Protein AF-A0A1H9X5F7-F1 (afdb_monomer_lite)

Structure (mmCIF, N/CA/C/O backbone):
data_AF-A0A1H9X5F7-F1
#
_entry.id   AF-A0A1H9X5F7-F1
#
loop_
_atom_site.group_PDB
_atom_site.id
_atom_site.type_symbol
_atom_site.label_atom_id
_atom_site.label_alt_id
_atom_site.label_comp_id
_atom_site.label_asym_id
_atom_site.label_entity_id
_atom_site.label_seq_id
_atom_site.pdbx_PDB_ins_code
_atom_site.Cartn_x
_atom_site.Cartn_y
_atom_site.Cartn_z
_atom_site.occupancy
_atom_site.B_iso_or_equiv
_atom_site.auth_seq_id
_atom_site.auth_comp_id
_atom_site.auth_asym_id
_atom_site.auth_atom_id
_atom_site.pdbx_PDB_model_num
ATOM 1 N N . MET A 1 1 ? 8.711 17.140 71.212 1.00 39.56 1 MET A N 1
ATOM 2 C CA . MET A 1 1 ? 8.641 15.670 71.089 1.00 39.56 1 MET A CA 1
ATOM 3 C C . MET A 1 1 ? 7.430 15.373 70.212 1.00 39.56 1 MET A C 1
ATOM 5 O O . MET A 1 1 ? 6.318 15.325 70.711 1.00 39.56 1 MET A O 1
ATOM 9 N N . THR A 1 2 ? 7.630 15.342 68.894 1.00 44.47 2 THR A N 1
ATOM 10 C CA . THR A 1 2 ? 6.600 15.122 67.863 1.00 44.47 2 THR A CA 1
ATOM 11 C C . THR A 1 2 ? 7.156 14.054 66.926 1.00 44.47 2 THR A C 1
ATOM 13 O O . THR A 1 2 ? 8.231 14.231 66.355 1.00 44.47 2 THR A O 1
ATOM 16 N N . SER A 1 3 ? 6.494 12.898 66.878 1.00 41.69 3 SER A N 1
ATOM 17 C CA . SER A 1 3 ? 6.952 11.709 66.150 1.00 41.69 3 SER A CA 1
ATOM 18 C C . SER A 1 3 ? 6.936 11.925 64.627 1.00 41.69 3 SER A C 1
ATOM 20 O O . SER A 1 3 ? 5.923 12.389 64.113 1.00 41.69 3 SER A O 1
ATOM 22 N N . PRO A 1 4 ? 7.974 11.516 63.871 1.00 48.88 4 PRO A N 1
ATOM 23 C CA . PRO A 1 4 ? 8.026 11.650 62.405 1.00 48.88 4 PR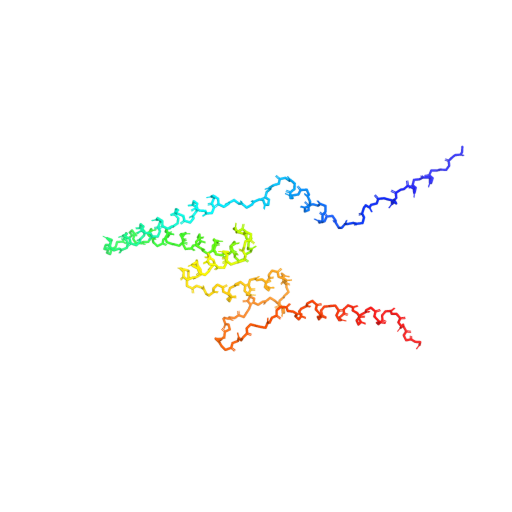O A CA 1
ATOM 24 C C . PRO A 1 4 ? 7.153 10.665 61.596 1.00 48.88 4 PRO A C 1
ATOM 26 O O . PRO A 1 4 ? 7.396 10.486 60.405 1.00 48.88 4 PRO A O 1
ATOM 29 N N . HIS A 1 5 ? 6.174 9.985 62.200 1.00 49.66 5 HIS A N 1
ATOM 30 C CA . HIS A 1 5 ? 5.434 8.896 61.537 1.00 49.66 5 HIS A CA 1
ATOM 31 C C . HIS A 1 5 ? 4.128 9.319 60.839 1.00 49.66 5 HIS A C 1
ATOM 33 O O . HIS A 1 5 ? 3.459 8.471 60.255 1.00 49.66 5 HIS A O 1
ATOM 39 N N . ASP A 1 6 ? 3.807 10.614 60.795 1.00 48.66 6 ASP A N 1
ATOM 40 C CA . ASP A 1 6 ? 2.603 11.137 60.121 1.00 48.66 6 ASP A CA 1
ATOM 41 C C . ASP A 1 6 ? 2.729 11.274 58.586 1.00 48.66 6 ASP A C 1
ATOM 43 O O . ASP A 1 6 ? 1.910 11.925 57.942 1.00 48.66 6 ASP A O 1
ATOM 47 N N . VAL A 1 7 ? 3.709 10.620 57.947 1.00 52.44 7 VAL A N 1
ATOM 48 C CA . VAL A 1 7 ? 3.841 10.572 56.470 1.00 52.44 7 VAL A CA 1
ATOM 49 C C . VAL A 1 7 ? 3.242 9.276 55.899 1.00 52.44 7 VAL A C 1
ATOM 51 O O . VAL A 1 7 ? 3.832 8.614 55.049 1.00 52.44 7 VAL A O 1
ATOM 54 N N . LEU A 1 8 ? 2.064 8.871 56.382 1.00 52.47 8 LEU A N 1
ATOM 55 C CA . LEU A 1 8 ? 1.311 7.726 55.837 1.00 52.47 8 LEU A CA 1
ATOM 56 C C . LEU A 1 8 ? -0.101 8.075 55.353 1.00 52.47 8 LEU A C 1
ATOM 58 O O . LEU A 1 8 ? -0.898 7.186 55.061 1.00 52.47 8 LEU A O 1
ATOM 62 N N . THR A 1 9 ? -0.418 9.353 55.169 1.00 51.38 9 THR A N 1
ATOM 63 C CA . THR A 1 9 ? -1.709 9.778 54.621 1.00 51.38 9 THR A CA 1
ATOM 64 C C . THR A 1 9 ? -1.520 10.477 53.282 1.00 51.38 9 THR A C 1
ATOM 66 O O . THR A 1 9 ? -1.298 11.678 53.206 1.00 51.38 9 THR A O 1
ATOM 69 N N . ASN A 1 10 ? -1.596 9.695 52.200 1.00 49.66 10 ASN A N 1
ATOM 70 C CA . ASN A 1 10 ? -2.590 9.887 51.133 1.00 49.66 10 ASN A CA 1
ATOM 71 C C . ASN A 1 10 ? -2.228 9.062 49.877 1.00 49.66 10 ASN A C 1
ATOM 73 O O . ASN A 1 10 ? -1.831 9.589 48.841 1.00 49.66 10 ASN A O 1
ATOM 77 N N . THR A 1 11 ? -2.385 7.740 49.946 1.00 50.28 11 THR A N 1
ATOM 78 C CA . THR A 1 11 ? -2.523 6.878 48.751 1.00 50.28 11 THR A CA 1
ATOM 79 C C . THR A 1 11 ? -3.989 6.699 48.342 1.00 50.28 11 THR A C 1
ATOM 81 O O . THR A 1 11 ? -4.305 5.866 47.493 1.00 50.28 11 THR A O 1
ATOM 84 N N . ALA A 1 12 ? -4.893 7.493 48.921 1.00 50.44 12 ALA A N 1
ATOM 85 C CA . ALA A 1 12 ? -6.335 7.346 48.805 1.00 50.44 12 ALA A CA 1
ATOM 86 C C . ALA A 1 12 ? -6.957 8.344 47.815 1.00 50.44 12 ALA A C 1
ATOM 88 O O . ALA A 1 12 ? -8.030 8.859 48.086 1.00 50.44 12 ALA A O 1
ATOM 89 N N . ASP A 1 13 ? -6.317 8.600 46.667 1.00 50.78 13 ASP A N 1
ATOM 90 C CA . ASP A 1 13 ? -7.017 9.161 45.498 1.00 50.78 13 ASP A CA 1
ATOM 91 C C . ASP A 1 13 ? -6.259 8.937 44.174 1.00 50.78 13 ASP A C 1
ATOM 93 O O . ASP A 1 13 ? -5.959 9.865 43.425 1.00 50.78 13 ASP A O 1
ATOM 97 N N . ARG A 1 14 ? -5.881 7.688 43.859 1.00 58.59 14 ARG A N 1
ATOM 98 C CA . ARG A 1 14 ? -5.531 7.363 42.465 1.00 58.59 14 ARG A CA 1
ATOM 99 C C . ARG A 1 14 ? -6.827 7.045 41.716 1.00 58.59 14 ARG A C 1
ATOM 101 O O . ARG A 1 14 ? -7.497 6.077 42.092 1.00 58.59 14 ARG A O 1
ATOM 108 N N . PRO A 1 15 ? -7.191 7.803 40.662 1.00 56.56 15 PRO A N 1
ATOM 109 C CA . PRO A 1 15 ? -8.374 7.510 39.868 1.00 56.56 15 PRO A CA 1
ATOM 110 C C . PRO A 1 15 ? -8.319 6.058 39.388 1.00 56.56 15 PRO A C 1
ATOM 112 O O . PRO A 1 15 ? -7.307 5.620 38.843 1.00 56.56 15 PRO A O 1
ATOM 115 N N . ARG A 1 16 ? -9.405 5.304 39.589 1.00 59.84 16 ARG A N 1
ATOM 116 C CA . ARG A 1 16 ? -9.535 3.912 39.134 1.00 59.84 16 ARG A CA 1
ATOM 117 C C . ARG A 1 16 ? -9.548 3.853 37.600 1.00 59.84 16 ARG A C 1
ATOM 119 O O . ARG A 1 16 ? -10.603 3.835 36.974 1.00 59.84 16 ARG A O 1
ATOM 126 N N . GLY A 1 17 ? -8.372 3.841 36.986 1.00 63.16 17 GLY A N 1
ATOM 127 C CA . GLY A 1 17 ? -8.168 3.642 35.556 1.00 63.16 17 GLY A CA 1
ATOM 128 C C . GLY A 1 17 ? -6.707 3.306 35.284 1.00 63.16 17 GLY A C 1
ATOM 129 O O . GLY A 1 17 ? -5.823 3.916 35.870 1.00 63.16 17 GLY A O 1
ATOM 130 N N . SER A 1 18 ? -6.446 2.327 34.412 1.00 84.94 18 SER A N 1
ATOM 131 C CA . SER A 1 18 ? -5.074 1.991 34.006 1.00 84.94 18 SER A CA 1
ATOM 132 C C . SER A 1 18 ? -4.389 3.220 33.399 1.00 84.94 18 SER A C 1
ATOM 134 O O . SER A 1 18 ? -5.033 3.918 32.609 1.00 84.94 18 SER A O 1
ATOM 136 N N . ASP A 1 19 ? -3.098 3.428 33.658 1.00 83.06 19 ASP A N 1
ATOM 137 C CA . ASP A 1 19 ? -2.306 4.519 33.062 1.00 83.06 19 ASP A CA 1
ATOM 138 C C . ASP A 1 19 ? -2.433 4.569 31.530 1.00 83.06 19 ASP A C 1
ATOM 140 O O . ASP A 1 19 ? -2.527 5.640 30.931 1.00 83.06 19 ASP A O 1
ATOM 144 N N . PHE A 1 20 ? -2.595 3.404 30.894 1.00 83.06 20 PHE A N 1
ATOM 145 C CA . PHE A 1 20 ? -2.898 3.268 29.470 1.00 83.06 20 PHE A CA 1
ATOM 146 C C . PHE A 1 20 ? -4.165 4.024 29.026 1.00 83.06 20 PHE A C 1
ATOM 148 O O . PHE A 1 20 ? -4.192 4.659 27.971 1.00 83.06 20 PHE A O 1
ATOM 155 N N . ALA A 1 21 ? -5.231 3.982 29.826 1.00 85.38 21 ALA A N 1
ATOM 156 C CA . ALA A 1 21 ? -6.494 4.650 29.523 1.00 85.38 21 ALA A CA 1
ATOM 157 C C . ALA A 1 21 ? -6.365 6.175 29.634 1.00 85.38 21 ALA A C 1
ATOM 159 O O . ALA A 1 21 ? -6.969 6.899 28.838 1.00 85.38 21 ALA A O 1
ATOM 160 N N . ARG A 1 22 ? -5.557 6.659 30.586 1.00 85.94 22 ARG A N 1
ATOM 161 C CA . ARG A 1 22 ? -5.215 8.078 30.716 1.00 85.94 22 ARG A CA 1
ATOM 162 C C . ARG A 1 22 ? -4.379 8.544 29.522 1.00 85.94 22 ARG A C 1
ATOM 164 O O . ARG A 1 22 ? -4.797 9.468 28.829 1.00 85.94 22 ARG A O 1
ATOM 171 N N . LEU A 1 23 ? -3.299 7.830 29.205 1.00 87.50 23 LEU A N 1
ATOM 172 C CA . LEU A 1 23 ? -2.440 8.109 28.052 1.00 87.50 23 LEU A CA 1
ATOM 173 C C . LEU A 1 23 ? -3.235 8.105 26.735 1.00 87.50 23 LEU A C 1
ATOM 175 O O . LEU A 1 23 ? -3.098 9.000 25.906 1.00 87.50 23 LEU A O 1
ATOM 179 N N . THR A 1 24 ? -4.148 7.147 26.562 1.00 86.38 24 THR A N 1
ATOM 180 C CA . THR A 1 24 ? -5.024 7.079 25.383 1.00 86.38 24 THR A CA 1
ATOM 181 C C . THR A 1 24 ? -5.940 8.302 25.270 1.00 86.38 24 THR A C 1
ATOM 183 O O . THR A 1 24 ? -6.211 8.758 24.158 1.00 86.38 24 THR A O 1
ATOM 186 N N . LYS A 1 25 ? -6.448 8.842 26.387 1.00 85.62 25 LYS A N 1
ATOM 187 C CA . LYS A 1 25 ? -7.259 10.073 26.377 1.00 85.62 25 LYS A CA 1
ATOM 188 C C . LYS A 1 25 ? -6.416 11.286 25.985 1.00 85.62 25 LYS A C 1
ATOM 190 O O . LYS A 1 25 ? -6.854 12.052 25.131 1.00 85.62 25 LYS A O 1
ATOM 195 N N . GLU A 1 26 ? -5.217 11.414 26.547 1.00 88.00 26 GLU A N 1
ATOM 196 C CA . GLU A 1 26 ? -4.273 12.494 26.230 1.00 88.00 26 GLU A CA 1
ATOM 197 C C . GLU A 1 26 ? -3.867 12.461 24.740 1.00 88.00 26 GLU A C 1
ATOM 199 O O . GLU A 1 26 ? -3.987 13.466 24.040 1.00 88.00 26 GLU A O 1
ATOM 204 N N . LEU A 1 27 ? -3.531 11.284 24.197 1.00 85.06 27 LEU A N 1
ATOM 205 C CA . LEU A 1 27 ? -3.236 11.082 22.768 1.00 85.06 27 LEU A CA 1
ATOM 206 C C . LEU A 1 27 ? -4.422 11.389 21.847 1.00 85.06 27 LEU A C 1
ATOM 208 O O . LEU A 1 27 ? -4.245 11.938 20.759 1.00 85.06 27 LEU A O 1
ATOM 212 N N . LYS A 1 28 ? -5.645 11.029 22.253 1.00 83.31 28 LYS A N 1
ATOM 213 C CA . LYS A 1 28 ? -6.853 11.373 21.489 1.00 83.31 28 LYS A CA 1
ATOM 214 C C . LYS A 1 28 ? -7.075 12.882 21.459 1.00 83.31 28 LYS A C 1
ATOM 216 O O . LYS A 1 28 ? -7.415 13.400 20.400 1.00 83.31 28 LYS A O 1
ATOM 221 N N . ALA A 1 29 ? -6.866 13.565 22.586 1.00 85.12 29 ALA A N 1
ATOM 222 C CA . ALA A 1 29 ? -7.015 15.013 22.692 1.00 85.12 29 ALA A CA 1
ATOM 223 C C . ALA A 1 29 ? -5.965 15.767 21.862 1.00 85.12 29 ALA A C 1
ATOM 225 O O . ALA A 1 29 ? -6.307 16.727 21.179 1.00 85.12 29 ALA A O 1
ATOM 226 N N . ALA A 1 30 ? -4.717 15.291 21.844 1.00 85.56 30 ALA A N 1
ATOM 227 C CA . ALA A 1 30 ? -3.650 15.883 21.038 1.00 85.56 30 ALA A CA 1
ATOM 228 C C . ALA A 1 30 ? -3.897 15.756 19.520 1.00 85.56 30 ALA A C 1
ATOM 230 O O . ALA A 1 30 ? -3.322 16.499 18.725 1.00 85.56 30 ALA A O 1
ATOM 231 N N . GLY A 1 31 ? -4.714 14.788 19.086 1.00 81.81 31 GLY A N 1
ATOM 232 C CA . GLY A 1 31 ? -5.056 14.595 17.678 1.00 81.81 31 GLY A CA 1
ATOM 233 C C . GLY A 1 31 ? -4.086 13.803 16.775 1.00 81.81 31 GLY A C 1
ATOM 234 O O . GLY A 1 31 ? -4.461 13.634 15.610 1.00 81.81 31 GLY A O 1
ATOM 235 N N . PRO A 1 32 ? -2.925 13.235 17.199 1.00 77.06 32 PRO A N 1
ATOM 236 C CA . PRO A 1 32 ? -2.142 12.318 16.357 1.00 77.06 32 PRO A CA 1
ATOM 237 C C . PRO A 1 32 ? -2.950 11.148 15.789 1.00 77.06 32 PRO A C 1
ATOM 239 O O . PRO A 1 32 ? -2.653 10.656 14.705 1.00 77.06 32 PRO A O 1
ATOM 242 N N . LEU A 1 33 ? -3.998 10.730 16.504 1.00 77.12 33 LEU A N 1
ATOM 243 C CA . LEU A 1 33 ? -4.882 9.627 16.123 1.00 77.12 33 LEU A CA 1
ATOM 244 C C . LEU A 1 33 ? -5.950 10.023 15.085 1.00 77.12 33 LEU A C 1
ATOM 246 O O . LEU A 1 33 ? -6.753 9.183 14.666 1.00 77.12 33 LEU A O 1
ATOM 250 N N . ASN A 1 34 ? -5.993 11.293 14.669 1.00 81.88 34 ASN A N 1
ATOM 251 C CA . ASN A 1 34 ? -6.909 11.746 13.631 1.00 81.88 34 ASN A CA 1
ATOM 252 C C . ASN A 1 34 ? -6.524 11.164 12.268 1.00 81.88 34 ASN A C 1
ATOM 254 O O . ASN A 1 34 ? -5.365 11.127 11.859 1.00 81.88 34 ASN A O 1
ATOM 258 N N . ARG A 1 35 ? -7.539 10.726 11.525 1.00 82.56 35 ARG A N 1
ATOM 259 C CA . ARG A 1 35 ? -7.359 10.054 10.234 1.00 82.56 35 ARG A CA 1
ATOM 260 C C . ARG A 1 35 ? -6.956 11.053 9.156 1.00 82.56 35 ARG A C 1
ATOM 262 O O . ARG A 1 35 ? -7.737 11.939 8.812 1.00 82.56 35 ARG A O 1
ATOM 269 N N . ARG A 1 36 ? -5.789 10.853 8.548 1.00 87.50 36 ARG A N 1
ATOM 270 C CA . ARG A 1 36 ? -5.234 11.726 7.500 1.00 87.50 36 ARG A CA 1
ATOM 271 C C . ARG A 1 36 ? -5.628 11.261 6.094 1.00 87.50 36 ARG A C 1
ATOM 273 O O . ARG A 1 36 ? -4.786 10.835 5.310 1.00 87.50 36 ARG A O 1
ATOM 280 N N . ARG A 1 37 ? -6.923 11.329 5.764 1.00 90.81 37 ARG A N 1
ATOM 281 C CA . ARG A 1 37 ? -7.459 10.813 4.482 1.00 90.81 37 ARG A CA 1
ATOM 282 C C . ARG A 1 37 ? -6.801 11.451 3.255 1.00 90.81 37 ARG A C 1
ATOM 284 O O . ARG A 1 37 ? -6.481 10.733 2.318 1.00 90.81 37 ARG A O 1
ATOM 291 N N . GLY A 1 38 ? -6.558 12.764 3.288 1.00 90.75 38 GLY A N 1
ATOM 292 C CA . GLY A 1 38 ? -5.886 13.480 2.197 1.00 90.75 38 GLY A CA 1
ATOM 293 C C . GLY A 1 38 ? -4.476 12.949 1.924 1.00 90.75 38 GLY A C 1
ATOM 294 O O . GLY A 1 38 ? -4.126 12.713 0.774 1.00 90.75 38 GLY A O 1
ATOM 295 N N . CYS A 1 39 ? -3.705 12.649 2.975 1.00 93.06 39 CYS A N 1
ATOM 296 C CA . CYS A 1 39 ? -2.382 12.042 2.829 1.00 93.06 39 CYS A CA 1
ATOM 297 C C . CYS A 1 39 ? -2.458 10.647 2.192 1.00 93.06 39 CYS A C 1
ATOM 299 O O . CYS A 1 39 ? -1.632 10.330 1.344 1.00 93.06 39 CYS A O 1
ATOM 301 N N . TYR A 1 40 ? -3.450 9.824 2.555 1.00 95.19 40 TYR A N 1
ATOM 302 C CA . TYR A 1 40 ? -3.644 8.518 1.911 1.00 95.19 40 TYR A CA 1
ATOM 303 C C . TYR A 1 40 ? -4.054 8.645 0.444 1.00 95.19 40 TYR A C 1
ATOM 305 O O . TYR A 1 40 ? -3.511 7.920 -0.380 1.00 95.19 40 TYR A O 1
ATOM 313 N N . LEU A 1 41 ? -4.954 9.574 0.103 1.00 95.44 41 LEU A N 1
ATOM 314 C CA . LEU A 1 41 ? -5.332 9.827 -1.292 1.00 95.44 41 LEU A CA 1
ATOM 315 C C . LEU A 1 41 ? -4.124 10.258 -2.128 1.00 95.44 41 LEU A C 1
ATOM 317 O O . LEU A 1 41 ? -3.913 9.718 -3.208 1.00 95.44 41 LEU A O 1
ATOM 321 N N . LEU A 1 42 ? -3.297 11.165 -1.601 1.00 96.94 42 LEU A N 1
ATOM 322 C CA . LEU A 1 42 ? -2.064 11.584 -2.263 1.00 96.94 42 LEU A CA 1
ATOM 323 C C . LEU A 1 42 ? -1.093 10.410 -2.447 1.00 96.94 42 LEU A C 1
ATOM 325 O O . LEU A 1 42 ? -0.591 10.210 -3.548 1.00 96.94 42 LEU A O 1
ATOM 329 N N . ARG A 1 43 ? -0.862 9.600 -1.403 1.00 96.38 43 ARG A N 1
ATOM 330 C CA . ARG A 1 43 ? 0.001 8.407 -1.489 1.00 96.38 43 ARG A CA 1
ATOM 331 C C . ARG A 1 43 ? -0.511 7.414 -2.533 1.00 96.38 43 ARG A C 1
ATOM 333 O O . ARG A 1 43 ? 0.283 6.926 -3.326 1.00 96.38 43 ARG A O 1
ATOM 340 N N . MET A 1 44 ? -1.817 7.148 -2.564 1.00 97.56 44 MET A N 1
ATOM 341 C CA . MET A 1 44 ? -2.438 6.275 -3.566 1.00 97.56 44 MET A CA 1
ATOM 342 C C . MET A 1 44 ? -2.279 6.837 -4.983 1.00 97.56 44 MET A C 1
ATOM 344 O O . MET A 1 44 ? -1.924 6.088 -5.885 1.00 97.56 44 MET A O 1
ATOM 348 N N . ALA A 1 45 ? -2.493 8.142 -5.176 1.00 97.88 45 ALA A N 1
ATOM 349 C CA . ALA A 1 45 ? -2.356 8.791 -6.478 1.00 97.88 45 ALA A CA 1
ATOM 350 C C . ALA A 1 45 ? -0.910 8.752 -6.990 1.00 97.88 45 ALA A C 1
ATOM 352 O O . ALA A 1 45 ? -0.670 8.327 -8.117 1.00 97.88 45 ALA A O 1
ATOM 353 N N . VAL A 1 46 ? 0.058 9.124 -6.147 1.00 98.06 46 VAL A N 1
ATOM 354 C CA . VAL A 1 46 ? 1.489 9.053 -6.481 1.00 98.06 46 VAL A CA 1
ATOM 355 C C . VAL A 1 46 ? 1.884 7.621 -6.831 1.00 98.06 46 VAL A C 1
ATOM 357 O O . VAL A 1 46 ? 2.558 7.400 -7.832 1.00 98.06 46 VAL A O 1
ATOM 360 N N . ASN A 1 47 ? 1.426 6.636 -6.055 1.00 97.75 47 ASN A N 1
ATOM 361 C CA . ASN A 1 47 ? 1.766 5.243 -6.314 1.00 97.75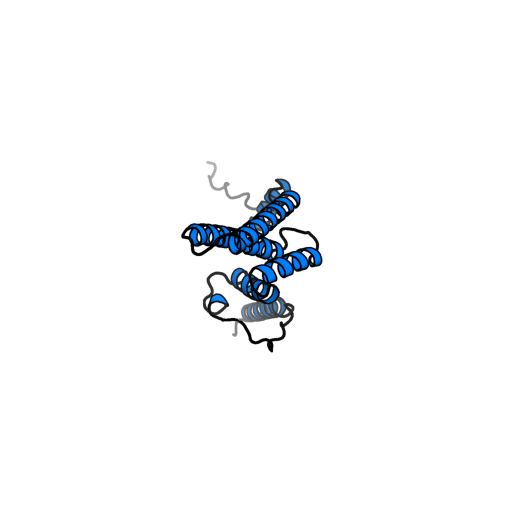 47 ASN A CA 1
ATOM 362 C C . ASN A 1 47 ? 1.110 4.708 -7.599 1.00 97.75 47 ASN A C 1
ATOM 364 O O . ASN A 1 47 ? 1.742 3.964 -8.338 1.00 97.75 47 ASN A O 1
ATOM 368 N N . ALA A 1 48 ? -0.125 5.116 -7.906 1.00 97.88 48 ALA A N 1
ATOM 369 C CA . ALA A 1 48 ? -0.791 4.766 -9.160 1.00 97.88 48 ALA A CA 1
ATOM 370 C C . ALA A 1 48 ? -0.059 5.351 -10.380 1.00 97.88 48 ALA A C 1
ATOM 372 O O . ALA A 1 48 ? 0.158 4.641 -11.360 1.00 97.88 48 ALA A O 1
ATOM 373 N N . LEU A 1 49 ? 0.375 6.614 -10.298 1.00 98.25 49 LEU A N 1
ATOM 374 C CA . LEU A 1 49 ? 1.199 7.242 -11.334 1.00 98.25 49 LEU A CA 1
ATOM 375 C C . LEU A 1 49 ? 2.535 6.513 -11.503 1.00 98.25 49 LEU A C 1
ATOM 377 O O . LEU A 1 49 ? 2.953 6.267 -12.631 1.00 98.25 49 LEU A O 1
ATOM 381 N N . LEU A 1 50 ? 3.172 6.120 -10.396 1.00 97.56 50 LEU A N 1
ATOM 382 C CA . LEU A 1 50 ? 4.432 5.383 -10.421 1.00 97.56 50 LEU A CA 1
ATOM 383 C C . LEU A 1 50 ? 4.278 4.019 -11.104 1.00 97.56 50 LEU A C 1
ATOM 385 O O . LEU A 1 50 ? 5.080 3.680 -11.966 1.00 97.56 50 LEU A O 1
ATOM 389 N N . LEU A 1 51 ? 3.223 3.267 -10.777 1.00 97.69 51 LEU A N 1
ATOM 390 C CA . LEU A 1 51 ? 2.923 1.988 -11.427 1.00 97.69 51 LEU A CA 1
ATOM 391 C C . LEU A 1 51 ? 2.641 2.160 -12.924 1.00 97.69 51 LEU A C 1
ATOM 393 O O . LEU A 1 51 ? 3.122 1.361 -13.724 1.00 97.69 51 LEU A O 1
ATOM 397 N N . GLY A 1 52 ? 1.921 3.217 -13.313 1.00 97.88 52 GLY A N 1
ATOM 398 C CA . GLY A 1 52 ? 1.708 3.558 -14.721 1.00 97.88 52 GLY A CA 1
ATOM 399 C C . GLY A 1 52 ? 3.017 3.872 -15.452 1.00 97.88 52 GLY A C 1
ATOM 400 O O . GLY A 1 52 ? 3.269 3.330 -16.525 1.00 97.88 52 GLY A O 1
ATOM 401 N N . ALA A 1 53 ? 3.885 4.685 -14.846 1.00 97.44 53 ALA A N 1
ATOM 402 C CA . ALA A 1 53 ? 5.193 5.016 -15.406 1.00 97.44 53 ALA A CA 1
ATOM 403 C C . ALA A 1 53 ? 6.099 3.779 -15.525 1.00 97.44 53 ALA A C 1
ATOM 405 O O . ALA A 1 53 ? 6.755 3.602 -16.551 1.00 97.44 53 ALA A O 1
ATOM 406 N N . ILE A 1 54 ? 6.096 2.892 -14.521 1.00 97.31 54 ILE A N 1
ATOM 407 C CA . ILE A 1 54 ? 6.815 1.611 -14.564 1.00 97.31 54 ILE A CA 1
ATOM 408 C C . ILE A 1 54 ? 6.297 0.753 -15.71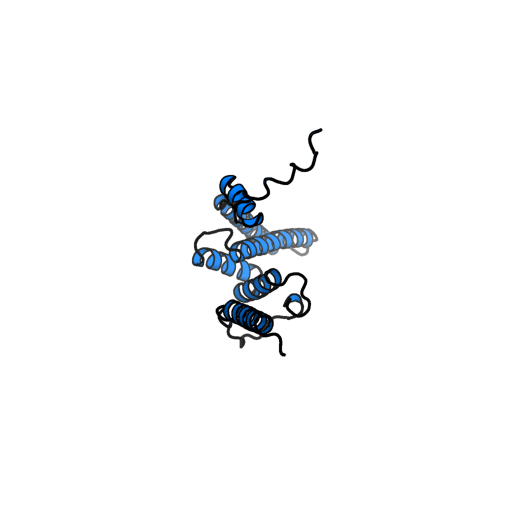9 1.00 97.31 54 ILE A C 1
ATOM 410 O O . ILE A 1 54 ? 7.104 0.256 -16.495 1.00 97.31 54 ILE A O 1
ATOM 414 N N . ALA A 1 55 ? 4.978 0.604 -15.864 1.00 96.88 55 ALA A N 1
ATOM 415 C CA . ALA A 1 55 ? 4.393 -0.199 -16.935 1.00 96.88 55 ALA A CA 1
ATOM 416 C C . ALA A 1 55 ? 4.793 0.323 -18.325 1.00 96.88 55 ALA A C 1
ATOM 418 O O . ALA A 1 55 ? 5.209 -0.462 -19.171 1.00 96.88 55 ALA A O 1
ATOM 419 N N . VAL A 1 56 ? 4.745 1.643 -18.541 1.00 97.12 56 VAL A N 1
ATOM 420 C CA . VAL A 1 56 ? 5.224 2.262 -19.789 1.00 97.12 56 VAL A CA 1
ATOM 421 C C . VAL A 1 56 ? 6.719 2.011 -19.984 1.00 97.12 56 VAL A C 1
ATOM 423 O O . VAL A 1 56 ? 7.132 1.603 -21.064 1.00 97.12 56 VAL A O 1
ATOM 426 N N . THR A 1 57 ? 7.526 2.198 -18.938 1.00 95.81 57 THR A N 1
ATOM 427 C CA . THR A 1 57 ? 8.979 1.977 -18.990 1.00 95.81 57 THR A CA 1
ATOM 428 C C . THR A 1 57 ? 9.310 0.539 -19.373 1.00 95.81 57 THR A C 1
ATOM 430 O O . THR A 1 57 ? 10.152 0.336 -20.234 1.00 95.81 57 THR A O 1
ATOM 433 N N . LEU A 1 58 ? 8.623 -0.450 -18.794 1.00 93.69 58 LEU A N 1
ATOM 434 C CA . LEU A 1 58 ? 8.838 -1.868 -19.093 1.00 93.69 58 LEU A CA 1
ATOM 435 C C . LEU A 1 58 ? 8.499 -2.240 -20.542 1.00 93.69 58 LEU A C 1
ATOM 437 O O . LEU A 1 58 ? 9.095 -3.167 -21.071 1.00 93.69 58 LEU A O 1
ATOM 441 N N . VAL A 1 59 ? 7.548 -1.545 -21.174 1.00 94.50 59 VAL A N 1
ATOM 442 C CA . VAL A 1 59 ? 7.183 -1.781 -22.584 1.00 94.50 59 VAL A CA 1
ATOM 443 C C . VAL A 1 59 ? 8.128 -1.053 -23.542 1.00 94.50 59 VAL A C 1
ATOM 445 O O . VAL A 1 59 ? 8.340 -1.513 -24.658 1.00 94.50 59 VAL A O 1
ATOM 448 N N . MET A 1 60 ? 8.662 0.099 -23.133 1.00 95.50 60 MET A N 1
ATOM 449 C CA . MET A 1 60 ? 9.525 0.940 -23.970 1.00 95.50 60 MET A CA 1
ATOM 450 C C . MET A 1 60 ? 11.013 0.583 -23.868 1.00 95.50 60 MET A C 1
ATOM 452 O O . MET A 1 60 ? 11.774 0.942 -24.762 1.00 95.50 60 MET A O 1
ATOM 456 N N . LEU A 1 61 ? 11.452 -0.055 -22.779 1.00 93.50 61 LEU A N 1
ATOM 457 C CA . LEU A 1 61 ? 12.832 -0.515 -22.626 1.00 93.50 61 LEU A CA 1
ATOM 458 C C . LEU A 1 61 ? 13.022 -1.884 -23.269 1.00 93.50 61 LEU A C 1
ATOM 460 O O . LEU A 1 61 ? 12.386 -2.857 -22.874 1.00 93.50 61 LEU A O 1
ATOM 464 N N . ASP A 1 62 ? 14.003 -1.958 -24.160 1.00 90.69 62 ASP A N 1
ATOM 465 C CA . ASP A 1 62 ? 14.592 -3.217 -24.605 1.00 90.69 62 ASP A CA 1
ATOM 466 C C . ASP A 1 62 ? 15.527 -3.805 -23.527 1.00 90.69 62 ASP A C 1
ATOM 468 O O . ASP A 1 62 ? 15.526 -3.389 -22.361 1.00 90.69 62 ASP A O 1
ATOM 472 N N . ASP A 1 63 ? 16.337 -4.791 -23.916 1.00 88.81 63 ASP A N 1
ATOM 473 C CA . ASP A 1 63 ? 17.267 -5.512 -23.048 1.00 88.81 63 ASP A CA 1
ATOM 474 C C . ASP A 1 63 ? 18.389 -4.582 -22.547 1.00 88.81 63 ASP A C 1
ATOM 476 O O . ASP A 1 63 ? 19.413 -4.351 -23.195 1.00 88.81 63 ASP A O 1
ATOM 480 N N . SER A 1 64 ? 18.143 -3.951 -21.398 1.00 93.88 64 SER A N 1
ATOM 481 C CA . SER A 1 64 ? 18.939 -2.842 -20.879 1.00 93.88 64 SER A CA 1
ATOM 482 C C . SER A 1 64 ? 19.103 -2.929 -19.368 1.00 93.88 64 SER A C 1
ATOM 484 O O . SER A 1 64 ? 18.164 -3.240 -18.639 1.00 93.88 64 SER A O 1
ATOM 486 N N . TRP A 1 65 ? 20.276 -2.528 -18.868 1.00 95.56 65 TRP A N 1
ATOM 487 C CA . TRP A 1 65 ? 20.560 -2.426 -17.431 1.00 95.56 65 TRP A CA 1
ATOM 488 C C . TRP A 1 65 ? 19.590 -1.508 -16.675 1.00 95.56 65 TRP A C 1
ATOM 490 O O . TRP A 1 65 ? 19.395 -1.678 -15.470 1.00 95.56 65 TRP A O 1
ATOM 500 N N . TRP A 1 66 ? 18.930 -0.574 -17.368 1.00 94.06 66 TRP A N 1
ATOM 501 C CA . TRP A 1 66 ? 17.892 0.269 -16.776 1.00 94.06 66 TRP A CA 1
ATOM 502 C C . TRP A 1 66 ? 16.686 -0.523 -16.257 1.00 94.06 66 TRP A C 1
ATOM 504 O O . TRP A 1 66 ? 16.031 -0.059 -15.325 1.00 94.06 66 TRP A O 1
ATOM 514 N N . GLN A 1 67 ? 16.453 -1.746 -16.749 1.00 95.19 67 GLN A N 1
ATOM 515 C CA . GLN A 1 67 ? 15.437 -2.642 -16.197 1.00 95.19 67 GLN A CA 1
ATOM 516 C C . GLN A 1 67 ? 15.666 -2.929 -14.703 1.00 95.19 67 GLN A C 1
ATOM 518 O O . GLN A 1 67 ? 14.697 -3.050 -13.954 1.00 95.19 67 GLN A O 1
ATOM 523 N N . LEU A 1 68 ? 16.921 -2.962 -14.226 1.00 96.25 68 LEU A N 1
ATOM 524 C CA . LEU A 1 68 ? 17.213 -3.135 -12.796 1.00 96.25 68 LEU A CA 1
ATOM 525 C C . LEU A 1 68 ? 16.757 -1.935 -11.966 1.00 96.25 68 LEU A C 1
ATOM 527 O O . LEU A 1 68 ? 16.211 -2.102 -10.874 1.00 96.25 68 LEU A O 1
ATOM 531 N N . VAL A 1 69 ? 16.945 -0.721 -12.488 1.00 96.19 69 VAL A N 1
ATOM 532 C CA . VAL A 1 69 ? 16.455 0.499 -11.837 1.00 96.19 69 VAL A CA 1
ATOM 533 C C . VAL A 1 69 ? 14.929 0.482 -11.809 1.00 96.19 69 VAL A C 1
ATOM 535 O O . VAL A 1 69 ? 14.333 0.718 -10.760 1.00 96.19 69 VAL A O 1
ATOM 538 N N . THR A 1 70 ? 14.285 0.118 -12.920 1.00 96.44 70 THR A N 1
ATOM 539 C CA . THR A 1 70 ? 12.828 -0.042 -12.988 1.00 96.44 70 THR A CA 1
ATOM 540 C C . THR A 1 70 ? 12.322 -1.079 -11.981 1.00 96.44 70 THR A C 1
ATOM 542 O O . THR A 1 70 ? 11.337 -0.819 -11.289 1.00 96.44 70 THR A O 1
ATOM 545 N N . ALA A 1 71 ? 13.015 -2.210 -11.825 1.00 96.31 71 ALA A N 1
ATOM 546 C CA . ALA A 1 71 ? 12.682 -3.237 -10.840 1.00 96.31 71 ALA A CA 1
ATOM 547 C C . ALA A 1 71 ? 12.817 -2.727 -9.395 1.00 96.31 71 ALA A C 1
ATOM 549 O O . ALA A 1 71 ? 11.937 -2.979 -8.570 1.00 96.31 71 ALA A O 1
ATOM 550 N N . ALA A 1 72 ? 13.866 -1.960 -9.085 1.00 97.88 72 ALA A N 1
ATOM 551 C CA . ALA A 1 72 ? 14.031 -1.344 -7.768 1.00 97.88 72 ALA A CA 1
ATOM 552 C C . ALA A 1 72 ? 12.893 -0.356 -7.457 1.00 97.88 72 ALA A C 1
ATOM 554 O O . ALA A 1 72 ? 12.317 -0.379 -6.367 1.00 97.88 72 ALA A O 1
ATOM 555 N N . VAL A 1 73 ? 12.510 0.472 -8.432 1.00 97.38 73 VAL A N 1
ATOM 556 C CA . VAL A 1 73 ? 11.385 1.408 -8.290 1.00 97.38 73 VAL A CA 1
ATOM 557 C C . VAL A 1 73 ? 10.061 0.653 -8.122 1.00 97.38 73 VAL A C 1
ATOM 559 O O . VAL A 1 73 ? 9.257 1.010 -7.257 1.00 97.38 73 VAL A O 1
ATOM 562 N N . LEU A 1 74 ? 9.852 -0.436 -8.868 1.00 97.50 74 LEU A N 1
ATOM 563 C CA . LEU A 1 74 ? 8.696 -1.318 -8.706 1.00 97.50 74 LEU A CA 1
ATOM 564 C C . LEU A 1 74 ? 8.644 -1.959 -7.315 1.00 97.50 74 LEU A C 1
ATOM 566 O O . LEU A 1 74 ? 7.563 -2.037 -6.729 1.00 97.50 74 LEU A O 1
ATOM 570 N N . ALA A 1 75 ? 9.781 -2.374 -6.753 1.00 97.69 75 ALA A N 1
ATOM 571 C CA . ALA A 1 75 ? 9.842 -2.926 -5.400 1.00 97.69 75 ALA A CA 1
ATOM 572 C C . ALA A 1 75 ? 9.392 -1.896 -4.351 1.00 97.69 75 ALA A C 1
ATOM 574 O O . ALA A 1 75 ? 8.591 -2.211 -3.463 1.00 97.69 75 ALA A O 1
ATOM 575 N N . VAL A 1 76 ? 9.829 -0.640 -4.486 1.00 97.94 76 VAL A N 1
ATOM 576 C CA . VAL A 1 76 ? 9.384 0.458 -3.614 1.00 97.94 76 VAL A CA 1
ATOM 577 C C . VAL A 1 76 ? 7.883 0.715 -3.781 1.00 97.94 76 VAL A C 1
ATOM 579 O O . VAL A 1 76 ? 7.163 0.769 -2.782 1.00 97.94 76 VAL A O 1
ATOM 582 N N . ALA A 1 77 ? 7.387 0.811 -5.018 1.00 97.94 77 ALA A N 1
ATOM 583 C CA . ALA A 1 77 ? 5.964 1.024 -5.305 1.00 97.94 77 ALA A CA 1
ATOM 584 C C . ALA A 1 77 ? 5.078 -0.101 -4.737 1.00 97.94 77 ALA A C 1
ATOM 586 O O . ALA A 1 77 ? 4.035 0.147 -4.123 1.00 97.94 77 ALA A O 1
ATOM 587 N N . SER A 1 78 ? 5.528 -1.348 -4.883 1.00 97.38 78 SER A N 1
ATOM 588 C CA . SER A 1 78 ? 4.857 -2.544 -4.360 1.00 97.38 78 SER A CA 1
ATOM 589 C C . SER A 1 78 ? 4.841 -2.557 -2.833 1.00 97.38 78 SER A C 1
ATOM 591 O O . SER A 1 78 ? 3.820 -2.861 -2.216 1.00 97.38 78 SER A O 1
ATOM 593 N N . THR A 1 79 ? 5.939 -2.137 -2.204 1.00 97.62 79 THR A N 1
ATOM 594 C CA . THR A 1 79 ? 6.017 -1.979 -0.747 1.00 97.62 79 THR A CA 1
ATOM 595 C C . THR A 1 79 ? 5.025 -0.923 -0.252 1.00 97.62 79 THR A C 1
ATOM 597 O O . THR A 1 79 ? 4.332 -1.135 0.744 1.00 97.62 79 THR A O 1
ATOM 600 N N . GLN A 1 80 ? 4.880 0.197 -0.969 1.00 98.00 80 GLN A N 1
ATOM 601 C CA . GLN A 1 80 ? 3.867 1.201 -0.637 1.00 98.00 80 GLN A CA 1
ATOM 602 C C . GLN A 1 80 ? 2.441 0.662 -0.795 1.00 98.00 80 GLN A C 1
ATOM 604 O O . GLN A 1 80 ? 1.599 0.952 0.058 1.00 98.00 80 GLN A O 1
ATOM 609 N N . LEU A 1 81 ? 2.165 -0.157 -1.820 1.00 97.75 81 LEU A N 1
ATOM 610 C CA . LEU A 1 81 ? 0.867 -0.827 -1.941 1.00 97.75 81 LEU A CA 1
ATOM 611 C C . LEU A 1 81 ? 0.575 -1.694 -0.711 1.00 97.75 81 LEU A C 1
ATOM 613 O O . LEU A 1 81 ? -0.513 -1.599 -0.137 1.00 97.75 81 LEU A O 1
ATOM 617 N N . ALA A 1 82 ? 1.554 -2.500 -0.291 1.00 96.81 82 ALA A N 1
ATOM 618 C CA . ALA A 1 82 ? 1.427 -3.384 0.861 1.00 96.81 82 ALA A CA 1
ATOM 619 C C . ALA A 1 82 ? 1.158 -2.598 2.154 1.00 96.81 82 ALA A C 1
ATOM 621 O O . ALA A 1 82 ? 0.230 -2.939 2.886 1.00 96.81 82 ALA A O 1
ATOM 622 N N . PHE A 1 83 ? 1.888 -1.504 2.403 1.00 97.19 83 PHE A N 1
ATOM 623 C CA . PHE A 1 83 ? 1.660 -0.659 3.581 1.00 97.19 83 PHE A CA 1
ATOM 624 C C . PHE A 1 83 ? 0.276 -0.000 3.585 1.00 97.19 83 PHE A C 1
ATOM 626 O O . PHE A 1 83 ? -0.389 0.032 4.618 1.00 97.19 83 PHE A O 1
ATOM 633 N N . ILE A 1 84 ? -0.210 0.482 2.438 1.00 97.69 84 ILE A N 1
ATOM 634 C CA . ILE A 1 84 ? -1.563 1.051 2.357 1.00 97.69 84 ILE A CA 1
ATOM 635 C C . ILE A 1 84 ? -2.624 -0.029 2.633 1.00 97.69 84 ILE A C 1
ATOM 637 O O . ILE A 1 84 ? -3.582 0.219 3.370 1.00 97.69 84 ILE A O 1
ATOM 641 N N . GLY A 1 85 ? -2.453 -1.236 2.084 1.00 97.19 85 GLY A N 1
ATOM 642 C CA . GLY A 1 85 ? -3.323 -2.380 2.374 1.00 97.19 85 GLY A CA 1
ATOM 643 C C . GLY A 1 85 ? -3.301 -2.785 3.854 1.00 97.19 85 GLY A C 1
ATOM 644 O O . GLY A 1 85 ? -4.357 -3.038 4.442 1.00 97.19 85 GLY A O 1
ATOM 645 N N . HIS A 1 86 ? -2.121 -2.771 4.474 1.00 96.44 86 HIS A N 1
ATOM 646 C CA . HIS A 1 86 ? -1.919 -3.025 5.901 1.00 96.44 86 HIS A CA 1
ATOM 647 C C . HIS A 1 86 ? -2.684 -2.025 6.773 1.00 96.44 86 HIS A C 1
ATOM 649 O O . HIS A 1 86 ? -3.507 -2.417 7.605 1.00 96.44 86 HIS A O 1
ATOM 655 N N . ASP A 1 87 ? -2.512 -0.730 6.517 1.00 96.38 87 ASP A N 1
ATOM 656 C CA . ASP A 1 87 ? -3.175 0.334 7.275 1.00 96.38 87 ASP A CA 1
ATOM 657 C C . ASP A 1 87 ? -4.704 0.274 7.114 1.00 96.38 87 ASP A C 1
ATOM 659 O O . ASP A 1 87 ? -5.467 0.567 8.044 1.00 96.38 87 ASP A O 1
ATOM 663 N N . ALA A 1 88 ? -5.184 -0.157 5.942 1.00 96.69 88 ALA A N 1
ATOM 664 C CA . ALA A 1 88 ? -6.593 -0.460 5.731 1.00 96.69 88 ALA A CA 1
ATOM 665 C C . ALA A 1 88 ? -7.052 -1.643 6.609 1.00 96.69 88 ALA A C 1
ATOM 667 O O . ALA A 1 88 ? -8.106 -1.559 7.242 1.00 96.69 88 ALA A O 1
ATOM 668 N N . GLY A 1 89 ? -6.250 -2.709 6.720 1.00 94.44 89 GLY A N 1
ATOM 669 C CA . GLY A 1 89 ? -6.448 -3.832 7.653 1.00 94.44 89 GLY A CA 1
ATOM 670 C C . GLY A 1 89 ? -6.588 -3.402 9.115 1.00 94.44 89 GLY A C 1
ATOM 671 O O . GLY A 1 89 ? -7.509 -3.847 9.804 1.00 94.44 89 GLY A O 1
ATOM 672 N N . HIS A 1 90 ? -5.775 -2.441 9.556 1.00 94.06 90 HIS A N 1
ATOM 673 C CA . HIS A 1 90 ? -5.884 -1.827 10.888 1.00 94.06 90 HIS A CA 1
ATOM 674 C C . HIS A 1 90 ? -6.991 -0.788 11.013 1.00 94.06 90 HIS A C 1
ATOM 676 O O . HIS A 1 90 ? -7.176 -0.184 12.073 1.00 94.06 90 HIS A O 1
ATOM 682 N N . ARG A 1 91 ? -7.756 -0.567 9.941 1.00 93.06 91 ARG A N 1
ATOM 683 C CA . ARG A 1 91 ? -8.817 0.434 9.882 1.00 93.06 91 ARG A CA 1
ATOM 684 C C . ARG A 1 91 ? -8.275 1.816 10.221 1.00 93.06 91 ARG A C 1
ATOM 686 O O . ARG A 1 91 ? -8.954 2.556 10.928 1.00 93.06 91 ARG A O 1
ATOM 693 N N . GLN A 1 92 ? -7.090 2.194 9.744 1.00 93.12 92 GLN A N 1
ATOM 694 C CA . GLN A 1 92 ? -6.482 3.513 9.978 1.00 93.12 92 GLN A CA 1
ATOM 695 C C . GLN A 1 92 ? -6.916 4.556 8.937 1.00 93.12 92 GLN A C 1
ATOM 697 O O . GLN A 1 92 ? -7.017 5.744 9.252 1.00 93.12 92 GLN A O 1
ATOM 702 N N . ILE A 1 93 ? -7.353 4.122 7.753 1.00 94.12 93 ILE A N 1
ATOM 703 C CA . ILE A 1 93 ? -7.731 5.025 6.657 1.00 94.12 93 ILE A CA 1
ATOM 704 C C . ILE A 1 93 ? -9.149 5.590 6.852 1.00 94.12 93 ILE A C 1
ATOM 706 O O . ILE A 1 93 ? -9.337 6.802 7.006 1.00 94.12 93 ILE A O 1
ATOM 710 N N . PHE A 1 94 ? -10.166 4.725 6.932 1.00 94.56 94 PHE A N 1
ATOM 711 C CA . PHE A 1 94 ? -11.573 5.142 7.053 1.00 94.56 94 PHE A CA 1
ATOM 712 C C . PHE A 1 94 ? -12.221 4.731 8.374 1.00 94.56 94 PHE A C 1
ATOM 714 O O . PHE A 1 94 ? -11.836 3.753 9.007 1.00 94.56 94 PHE A O 1
ATOM 721 N N . ARG A 1 95 ? -13.291 5.438 8.765 1.00 92.19 95 ARG A N 1
ATOM 722 C CA . ARG A 1 95 ? -14.162 4.994 9.872 1.00 92.19 95 ARG A CA 1
ATOM 723 C C . ARG A 1 95 ? -14.991 3.762 9.490 1.00 92.19 95 ARG A C 1
ATOM 725 O O . ARG A 1 95 ? -15.267 2.927 10.339 1.00 92.19 95 ARG A O 1
ATOM 732 N N . SER A 1 96 ? -15.388 3.660 8.220 1.00 94.88 96 SER A N 1
ATOM 733 C CA . SER A 1 96 ? -16.212 2.563 7.704 1.00 94.88 96 SER A CA 1
ATOM 734 C C . SER A 1 96 ? -15.380 1.307 7.468 1.00 94.88 96 SER A C 1
ATOM 736 O O . SER A 1 96 ? -14.372 1.348 6.762 1.00 94.88 96 SER A O 1
ATOM 738 N N . HIS A 1 97 ? -15.843 0.174 7.996 1.00 93.56 97 HIS A N 1
ATOM 739 C CA . HIS A 1 97 ? -15.229 -1.128 7.739 1.00 93.56 97 HIS A CA 1
ATOM 740 C C . HIS A 1 97 ? -15.242 -1.477 6.247 1.00 93.56 97 HIS A C 1
ATOM 742 O O . HIS A 1 97 ? -14.236 -1.911 5.698 1.00 93.56 97 HIS A O 1
ATOM 748 N N . ARG A 1 98 ? -16.366 -1.206 5.570 1.00 96.88 98 ARG A N 1
ATOM 749 C CA . ARG A 1 98 ? -16.546 -1.509 4.147 1.00 96.88 98 ARG A CA 1
ATOM 750 C C . ARG A 1 98 ? -15.534 -0.770 3.273 1.00 96.88 98 ARG A C 1
ATOM 752 O O . ARG A 1 98 ? -14.946 -1.386 2.395 1.00 96.88 98 ARG A O 1
ATOM 759 N N . HIS A 1 99 ? -15.299 0.519 3.528 1.00 96.88 99 HIS A N 1
ATOM 760 C CA . HIS A 1 99 ? -14.352 1.307 2.728 1.00 96.88 99 HIS A CA 1
ATOM 761 C C . HIS A 1 99 ? -12.900 0.869 2.935 1.00 96.88 99 HIS A C 1
ATOM 763 O O . HIS A 1 99 ? -12.154 0.787 1.965 1.00 96.88 99 HIS A O 1
ATOM 769 N N . ASN A 1 100 ? -12.508 0.532 4.170 1.00 97.31 100 ASN A N 1
ATOM 770 C CA . ASN A 1 100 ? -11.182 -0.043 4.400 1.00 97.31 100 ASN A CA 1
ATOM 771 C C . ASN A 1 100 ? -11.035 -1.394 3.694 1.00 97.31 100 ASN A C 1
ATOM 773 O O . ASN A 1 100 ? -10.021 -1.619 3.050 1.00 97.31 100 ASN A O 1
ATOM 777 N N . ASN A 1 101 ? -12.058 -2.252 3.738 1.00 97.44 101 ASN A N 1
ATOM 778 C CA . ASN A 1 101 ? -12.007 -3.536 3.044 1.00 97.44 101 ASN A CA 1
ATOM 779 C C . ASN A 1 101 ? -11.859 -3.366 1.531 1.00 97.44 101 ASN A C 1
ATOM 781 O O . ASN A 1 101 ? -11.058 -4.072 0.939 1.00 97.44 101 ASN A O 1
ATOM 785 N N . ILE A 1 102 ? -12.584 -2.432 0.905 1.00 98.12 102 ILE A N 1
ATOM 786 C CA . ILE A 1 102 ? -12.448 -2.161 -0.537 1.00 98.12 102 ILE A CA 1
ATOM 787 C C . ILE A 1 102 ? -11.005 -1.775 -0.878 1.00 98.12 102 ILE A C 1
ATOM 789 O O . ILE A 1 102 ? -10.414 -2.358 -1.784 1.00 98.12 102 ILE A O 1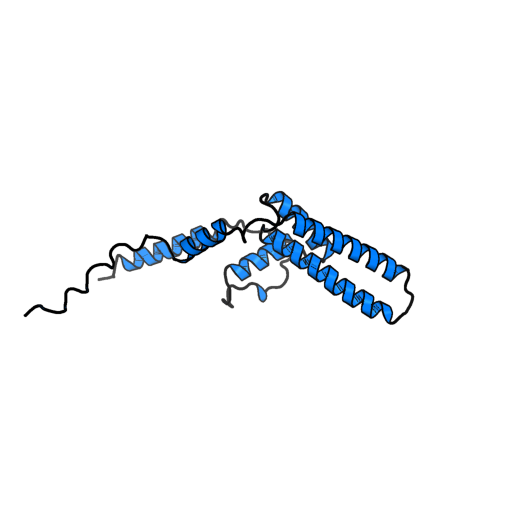
ATOM 793 N N . VAL A 1 103 ? -10.418 -0.841 -0.123 1.00 97.81 103 VAL A N 1
ATOM 794 C CA . VAL A 1 103 ? -9.016 -0.444 -0.321 1.00 97.81 103 VAL A CA 1
ATOM 795 C C . VAL A 1 103 ? -8.068 -1.616 -0.086 1.00 97.81 103 VAL A C 1
ATOM 797 O O . VAL A 1 103 ? -7.180 -1.843 -0.902 1.00 97.81 103 VAL A O 1
ATOM 800 N N . GLY A 1 104 ? -8.278 -2.384 0.981 1.00 97.56 104 GLY A N 1
ATOM 801 C CA . GLY A 1 104 ? -7.471 -3.552 1.311 1.00 97.56 104 GLY A CA 1
ATOM 802 C C . GLY A 1 104 ? -7.520 -4.638 0.239 1.00 97.56 104 GLY A C 1
ATOM 803 O O . GLY A 1 104 ? -6.477 -5.167 -0.128 1.00 97.56 104 GLY A O 1
ATOM 804 N N . TYR A 1 105 ? -8.697 -4.927 -0.322 1.00 98.12 105 TYR A N 1
ATOM 805 C CA . TYR A 1 105 ? -8.840 -5.872 -1.429 1.00 98.12 105 TYR A CA 1
ATOM 806 C C . TYR A 1 105 ? -8.120 -5.393 -2.682 1.00 98.12 105 TYR A C 1
ATOM 808 O O . TYR A 1 105 ? -7.348 -6.158 -3.246 1.00 98.12 105 TYR A O 1
ATOM 816 N N . LEU A 1 106 ? -8.309 -4.130 -3.077 1.00 98.06 106 LEU A N 1
ATOM 817 C CA . LEU A 1 106 ? -7.620 -3.558 -4.234 1.00 98.06 106 LEU A CA 1
ATOM 818 C C . LEU A 1 106 ? -6.093 -3.679 -4.095 1.00 98.06 106 LEU A C 1
ATOM 820 O O . LEU A 1 106 ? -5.421 -4.152 -5.006 1.00 98.06 106 LEU A O 1
ATOM 824 N N . HIS A 1 107 ? -5.547 -3.298 -2.940 1.00 97.88 107 HIS A N 1
ATOM 825 C CA . HIS A 1 107 ? -4.102 -3.332 -2.700 1.00 97.88 107 HIS A CA 1
ATOM 826 C C . HIS A 1 107 ? -3.571 -4.763 -2.517 1.00 97.88 107 HIS A C 1
ATOM 828 O O . HIS A 1 107 ? -2.470 -5.072 -2.970 1.00 97.88 107 HIS A O 1
ATOM 834 N N . GLY A 1 108 ? -4.358 -5.662 -1.919 1.00 95.62 108 GLY A N 1
ATOM 835 C CA . GLY A 1 108 ? -4.035 -7.088 -1.839 1.00 95.62 108 GLY A CA 1
ATOM 836 C C . GLY A 1 108 ? -3.955 -7.729 -3.225 1.00 95.62 108 GLY A C 1
ATOM 837 O O . GLY A 1 108 ? -2.979 -8.403 -3.535 1.00 95.62 108 GLY A O 1
ATOM 838 N N . SER A 1 109 ? -4.914 -7.434 -4.106 1.00 96.44 109 SER A N 1
ATOM 839 C CA . SER A 1 109 ? -4.893 -7.906 -5.494 1.00 96.44 109 SER A CA 1
ATOM 840 C C . SER A 1 109 ? -3.668 -7.406 -6.262 1.00 96.44 109 SER A C 1
ATOM 842 O O . SER A 1 109 ? -3.023 -8.200 -6.936 1.00 96.44 109 SER A O 1
ATOM 844 N N . LEU A 1 110 ? -3.303 -6.126 -6.120 1.00 95.75 110 LEU A N 1
ATOM 845 C CA . LEU A 1 110 ? -2.129 -5.556 -6.796 1.00 95.75 110 LEU A CA 1
ATOM 846 C C . LEU A 1 110 ? -0.791 -6.109 -6.278 1.00 95.75 110 LEU A C 1
ATOM 848 O O . LEU A 1 110 ? 0.190 -6.112 -7.010 1.00 95.75 110 LEU A O 1
ATOM 852 N N . THR A 1 111 ? -0.744 -6.576 -5.029 1.00 95.00 111 THR A N 1
ATOM 853 C CA . THR A 1 111 ? 0.451 -7.198 -4.426 1.00 95.00 111 THR A CA 1
ATOM 854 C C . THR A 1 111 ? 0.468 -8.724 -4.550 1.00 95.00 111 THR A C 1
ATOM 856 O O . THR A 1 111 ? 1.434 -9.358 -4.136 1.00 95.00 111 THR A O 1
ATOM 859 N N . GLY A 1 112 ? -0.591 -9.331 -5.097 1.00 93.81 112 GLY A N 1
ATOM 860 C CA . GLY A 1 112 ? -0.728 -10.785 -5.210 1.00 93.81 112 GLY A CA 1
ATOM 861 C C . GLY A 1 112 ? -1.023 -11.502 -3.885 1.00 93.81 112 GLY A C 1
ATOM 862 O O . GLY A 1 112 ? -0.876 -12.719 -3.800 1.00 93.81 112 GLY A O 1
ATOM 863 N N . ILE A 1 113 ? -1.449 -10.779 -2.843 1.00 90.69 113 ILE A N 1
ATOM 864 C CA . ILE A 1 113 ? -1.723 -11.332 -1.511 1.00 90.69 113 ILE A CA 1
ATOM 865 C C . ILE A 1 113 ? -3.229 -11.310 -1.227 1.00 90.69 113 ILE A C 1
ATOM 867 O O . ILE A 1 113 ? -3.900 -10.283 -1.336 1.00 90.69 113 ILE A O 1
ATOM 871 N N . SER A 1 114 ? -3.779 -12.440 -0.769 1.00 95.19 114 SER A N 1
ATOM 872 C CA . SER A 1 114 ? -5.162 -12.489 -0.280 1.00 95.19 114 SER A CA 1
ATOM 873 C C . SER A 1 114 ? -5.331 -11.620 0.970 1.00 95.19 114 SER A C 1
ATOM 875 O O . SER A 1 114 ? -4.846 -11.956 2.054 1.00 95.19 114 SER A O 1
ATOM 877 N N . TYR A 1 115 ? -6.065 -10.513 0.828 1.00 94.25 115 TYR A N 1
ATOM 878 C CA . TYR A 1 115 ? -6.270 -9.534 1.898 1.00 94.25 115 TYR A CA 1
ATOM 879 C C . TYR A 1 115 ? -6.884 -10.148 3.166 1.00 94.25 115 TYR A C 1
ATOM 881 O O . TYR A 1 115 ? -6.391 -9.911 4.265 1.00 94.25 115 TYR A O 1
ATOM 889 N N . GLN A 1 116 ? -7.928 -10.976 3.040 1.00 93.69 116 GLN A N 1
ATOM 890 C CA . GLN A 1 116 ? -8.580 -11.583 4.211 1.00 93.69 116 GLN A CA 1
ATOM 891 C C . GLN A 1 116 ? -7.677 -12.582 4.926 1.00 93.69 116 GLN A C 1
ATOM 893 O O . GLN A 1 116 ? -7.648 -12.608 6.157 1.00 93.69 116 GLN A O 1
ATOM 898 N N . TRP A 1 117 ? -6.926 -13.383 4.167 1.00 92.81 117 TRP A N 1
ATOM 899 C CA . TRP A 1 117 ? -5.952 -14.296 4.752 1.00 92.81 117 TRP A CA 1
ATOM 900 C C . TRP A 1 117 ? -4.882 -13.526 5.528 1.00 92.81 117 TRP A C 1
ATOM 902 O O . TRP A 1 117 ? -4.611 -13.843 6.689 1.00 92.81 117 TRP A O 1
ATOM 912 N N . TRP A 1 118 ? -4.330 -12.485 4.903 1.00 94.06 118 TRP A N 1
ATOM 913 C CA . TRP A 1 118 ? -3.297 -11.653 5.499 1.00 94.06 118 TRP A CA 1
ATOM 914 C C . TRP A 1 118 ? -3.797 -10.970 6.777 1.00 94.06 118 TRP A C 1
ATOM 916 O O . TRP A 1 118 ? -3.183 -11.151 7.823 1.00 94.06 118 TRP A O 1
ATOM 926 N N . VAL A 1 119 ? -4.960 -10.301 6.750 1.00 93.06 119 VAL A N 1
ATOM 927 C CA . VAL A 1 119 ? -5.550 -9.656 7.942 1.00 93.06 119 VAL A CA 1
ATOM 928 C C . VAL A 1 119 ? -5.801 -10.674 9.057 1.00 93.06 119 VAL A C 1
ATOM 930 O O . VAL A 1 119 ? -5.524 -10.397 10.224 1.00 93.06 119 VAL A O 1
ATOM 933 N N . ALA A 1 120 ? -6.313 -11.864 8.728 1.00 89.25 120 ALA A N 1
ATOM 934 C CA . ALA A 1 120 ? -6.572 -12.903 9.721 1.00 89.25 120 ALA A CA 1
ATOM 935 C C . ALA A 1 120 ? -5.281 -13.419 10.378 1.00 89.25 120 ALA A C 1
ATOM 937 O O . ALA A 1 120 ? -5.259 -13.600 11.597 1.00 89.25 120 ALA A O 1
ATOM 938 N N . LYS A 1 121 ? -4.215 -13.650 9.599 1.00 84.81 121 LYS A N 1
ATOM 939 C CA . LYS A 1 121 ? -2.901 -14.059 10.122 1.00 84.81 121 LYS A CA 1
ATOM 940 C C . LYS A 1 121 ? -2.266 -12.936 10.947 1.00 84.81 121 LYS A C 1
ATOM 942 O O . LYS A 1 121 ? -1.850 -13.168 12.077 1.00 84.81 121 LYS A O 1
ATOM 947 N N . HIS A 1 122 ? -2.264 -11.724 10.413 1.00 89.88 122 HIS A N 1
ATOM 948 C CA . HIS A 1 122 ? -1.637 -10.553 11.011 1.00 89.88 122 HIS A CA 1
ATOM 949 C C . HIS A 1 122 ? -2.280 -10.148 12.348 1.00 89.88 122 HIS A C 1
ATOM 951 O O . HIS A 1 122 ? -1.582 -9.926 13.333 1.00 89.88 122 HIS A O 1
ATOM 957 N N . ASN A 1 123 ? -3.614 -10.163 12.438 1.00 87.75 123 ASN A N 1
ATOM 958 C CA . ASN A 1 123 ? -4.312 -9.884 13.697 1.00 87.75 123 ASN A CA 1
ATOM 959 C C . ASN A 1 123 ? -4.022 -10.928 14.786 1.00 87.75 123 ASN A C 1
ATOM 961 O O . ASN A 1 123 ? -4.027 -10.586 15.964 1.00 87.75 123 ASN A O 1
ATOM 965 N N . ARG A 1 124 ? -3.795 -12.196 14.417 1.00 81.94 124 ARG A N 1
ATOM 966 C CA . ARG A 1 124 ? -3.426 -13.253 15.375 1.00 81.94 124 ARG A CA 1
ATOM 967 C C . ARG A 1 124 ? -2.004 -13.069 15.896 1.00 81.94 124 ARG A C 1
ATOM 969 O O . ARG A 1 124 ? -1.808 -13.200 17.095 1.00 81.94 124 ARG A O 1
ATOM 976 N N . HIS A 1 125 ? -1.065 -12.714 15.019 1.00 82.50 125 HIS A N 1
ATOM 977 C CA . HIS A 1 125 ? 0.300 -12.361 15.413 1.00 82.50 125 HIS A CA 1
ATOM 978 C C . HIS A 1 125 ? 0.300 -11.190 16.412 1.00 82.50 125 HIS A C 1
ATOM 980 O O . HIS A 1 125 ? 0.841 -11.306 17.502 1.00 82.50 125 HIS A O 1
ATOM 986 N N . HIS A 1 126 ? -0.429 -10.105 16.125 1.00 84.06 126 HIS A N 1
ATOM 987 C CA . HIS A 1 126 ? -0.537 -8.975 17.059 1.00 84.06 126 HIS A CA 1
ATOM 988 C C . HIS A 1 126 ? -1.303 -9.273 18.355 1.00 84.06 126 HIS A C 1
ATOM 990 O O . HIS A 1 126 ? -1.117 -8.563 19.339 1.00 84.06 126 HIS A O 1
ATOM 996 N N . ALA A 1 127 ? -2.182 -10.278 18.366 1.00 82.44 127 ALA A N 1
ATOM 997 C CA . ALA A 1 127 ? -2.855 -10.714 19.587 1.00 82.44 127 ALA A CA 1
ATOM 998 C C . ALA A 1 127 ? -1.938 -11.552 20.492 1.00 82.44 127 ALA A C 1
ATOM 1000 O O . ALA A 1 127 ? -2.139 -11.542 21.703 1.00 82.44 127 ALA A O 1
ATOM 1001 N N . ASN A 1 128 ? -0.937 -12.226 19.911 1.00 75.44 128 ASN A N 1
ATOM 1002 C CA . ASN A 1 128 ? 0.004 -13.101 20.608 1.00 75.44 128 ASN A CA 1
ATOM 1003 C C . ASN A 1 128 ? 1.473 -12.778 20.240 1.00 75.44 128 ASN A C 1
ATOM 1005 O O . ASN A 1 128 ? 2.153 -13.655 19.701 1.00 75.44 128 ASN A O 1
ATOM 1009 N N . PRO A 1 129 ? 1.982 -11.553 20.494 1.00 67.75 129 PRO A N 1
ATOM 1010 C CA . PRO A 1 129 ? 3.396 -11.256 20.266 1.00 67.75 129 PRO A CA 1
ATOM 1011 C C . PRO A 1 129 ? 4.262 -12.195 21.120 1.00 67.75 129 PRO A C 1
ATOM 1013 O O . PRO A 1 129 ? 3.931 -12.433 22.283 1.00 67.75 129 PRO A O 1
ATOM 1016 N N . ASP A 1 130 ? 5.330 -12.749 20.545 1.00 57.78 130 ASP A N 1
ATOM 1017 C CA . ASP A 1 130 ? 6.353 -13.557 21.234 1.00 57.78 130 ASP A CA 1
ATOM 1018 C C . ASP A 1 130 ? 5.862 -14.852 21.922 1.00 57.78 130 ASP A C 1
ATOM 1020 O O . ASP A 1 130 ? 6.538 -15.395 22.792 1.00 57.78 130 ASP A O 1
ATOM 1024 N N . HIS A 1 131 ? 4.698 -15.383 21.528 1.00 59.84 131 HIS A N 1
ATOM 1025 C CA . HIS A 1 131 ? 4.224 -16.700 21.973 1.00 59.84 131 HIS A CA 1
ATOM 1026 C C . HIS A 1 131 ? 4.391 -17.723 20.844 1.00 59.84 131 HIS A C 1
ATOM 1028 O O . HIS A 1 131 ? 3.505 -17.864 20.001 1.00 59.84 131 HIS A O 1
ATOM 1034 N N . GLU A 1 132 ? 5.511 -18.451 20.832 1.00 56.31 132 GLU A N 1
ATOM 1035 C CA . GLU A 1 132 ? 5.892 -19.404 19.770 1.00 56.31 132 GLU A CA 1
ATOM 1036 C C . GLU A 1 132 ? 4.806 -20.455 19.457 1.00 56.31 132 GLU A C 1
ATOM 1038 O O . GLU A 1 132 ? 4.589 -20.792 18.292 1.00 56.31 132 GLU A O 1
ATOM 1043 N N . ASP A 1 133 ? 4.042 -20.897 20.462 1.00 57.94 133 ASP A N 1
ATOM 1044 C CA . ASP A 1 133 ? 2.957 -21.881 20.300 1.00 57.94 133 ASP A CA 1
ATOM 1045 C C . ASP A 1 133 ? 1.664 -21.301 19.693 1.00 57.94 133 ASP A C 1
ATOM 1047 O O . ASP A 1 133 ? 0.747 -22.030 19.286 1.00 57.94 133 ASP A O 1
ATOM 1051 N N . HIS A 1 134 ? 1.537 -19.974 19.665 1.00 54.44 134 HIS A N 1
ATOM 1052 C CA . HIS A 1 134 ? 0.307 -19.267 19.303 1.00 54.44 134 HIS A CA 1
ATOM 1053 C C . HIS A 1 134 ? 0.498 -18.195 18.225 1.00 54.44 134 HIS A C 1
ATOM 1055 O O . HIS A 1 134 ? -0.504 -17.651 17.737 1.00 54.44 134 HIS A O 1
ATOM 1061 N N . ASP A 1 135 ? 1.739 -17.933 17.813 1.00 53.81 135 ASP A N 1
ATOM 1062 C CA . ASP A 1 135 ? 2.072 -17.100 16.667 1.00 53.81 135 ASP A CA 1
ATOM 1063 C C . ASP A 1 135 ? 1.950 -17.915 15.362 1.00 53.81 135 ASP A C 1
ATOM 1065 O O . ASP A 1 135 ? 2.721 -18.844 15.106 1.00 53.81 135 ASP A O 1
ATOM 1069 N N . PRO A 1 136 ? 0.993 -17.592 14.473 1.00 56.84 136 PRO A N 1
ATOM 1070 C CA . PRO A 1 136 ? 0.867 -18.272 13.191 1.00 56.84 136 PRO A CA 1
ATOM 1071 C C . PRO A 1 136 ? 1.978 -17.919 12.189 1.00 56.84 136 PRO A C 1
ATOM 1073 O O . PRO A 1 136 ? 1.860 -18.339 11.033 1.00 56.84 136 PRO A O 1
ATOM 1076 N N . VAL A 1 137 ? 3.017 -17.147 12.549 1.00 57.09 137 VAL A N 1
ATOM 1077 C CA . VAL A 1 137 ? 4.190 -16.896 11.687 1.00 57.09 137 VAL A CA 1
ATOM 1078 C C . VAL A 1 137 ? 4.704 -18.198 11.065 1.00 57.09 137 VAL A C 1
ATOM 1080 O O . VAL A 1 137 ? 4.886 -18.226 9.845 1.00 57.09 137 VAL A O 1
ATOM 1083 N N . SER A 1 138 ? 4.766 -19.288 11.838 1.00 46.88 138 SER A N 1
ATOM 1084 C CA . SER A 1 138 ? 5.221 -20.618 11.401 1.00 46.88 138 SER A CA 1
ATOM 1085 C C . SER A 1 138 ? 4.263 -21.370 10.458 1.00 46.88 138 SER A C 1
ATOM 1087 O O . SER A 1 138 ? 4.661 -22.359 9.843 1.00 46.88 138 SER A O 1
ATOM 1089 N N . ARG A 1 139 ? 3.007 -20.922 10.280 1.00 55.56 139 ARG A N 1
ATOM 1090 C CA . ARG A 1 139 ? 2.007 -21.596 9.427 1.00 55.56 139 ARG A CA 1
ATOM 1091 C C . ARG A 1 139 ? 1.862 -20.898 8.068 1.00 55.56 139 ARG A C 1
ATOM 1093 O O . ARG A 1 139 ? 1.534 -19.705 7.990 1.00 55.56 139 ARG A O 1
ATOM 1100 N N . SER A 1 140 ? 2.101 -21.651 6.992 1.00 54.94 140 SER A N 1
ATOM 1101 C CA . SER A 1 140 ? 1.886 -21.253 5.591 1.00 54.94 140 SER A CA 1
ATOM 1102 C C . SER A 1 140 ? 0.389 -21.109 5.252 1.00 54.94 140 SER A C 1
ATOM 1104 O O . SER A 1 140 ? -0.474 -21.338 6.105 1.00 54.94 140 SER A O 1
ATOM 1106 N N . MET A 1 141 ? 0.068 -20.639 4.035 1.00 47.34 141 MET A N 1
ATOM 1107 C CA . MET A 1 141 ? -1.315 -20.372 3.607 1.00 47.34 141 MET A CA 1
ATOM 1108 C C . MET A 1 141 ? -2.254 -21.566 3.891 1.00 47.34 141 MET A C 1
ATOM 1110 O O . MET A 1 141 ? -1.940 -22.692 3.507 1.00 47.34 141 MET A O 1
ATOM 1114 N N . PRO A 1 142 ? -3.423 -21.351 4.524 1.00 54.81 142 PRO A N 1
ATOM 1115 C CA . PRO A 1 142 ? -4.442 -22.365 4.657 1.00 54.81 142 PRO A CA 1
ATOM 1116 C C . PRO A 1 142 ? -5.063 -22.619 3.285 1.00 54.81 142 PRO A C 1
ATOM 1118 O O . PRO A 1 142 ? -5.346 -21.689 2.528 1.00 54.81 142 PRO A O 1
ATOM 1121 N N . SER A 1 143 ? -5.287 -23.899 3.001 1.00 46.84 143 SER A N 1
ATOM 1122 C CA . SER A 1 143 ? -6.044 -24.372 1.846 1.00 46.84 143 SER A CA 1
ATOM 1123 C C . SER A 1 143 ? -7.384 -23.621 1.711 1.00 46.84 143 SER A C 1
ATOM 1125 O O . SER A 1 143 ? -7.992 -23.292 2.739 1.00 46.84 143 SER A O 1
ATOM 1127 N N . PRO A 1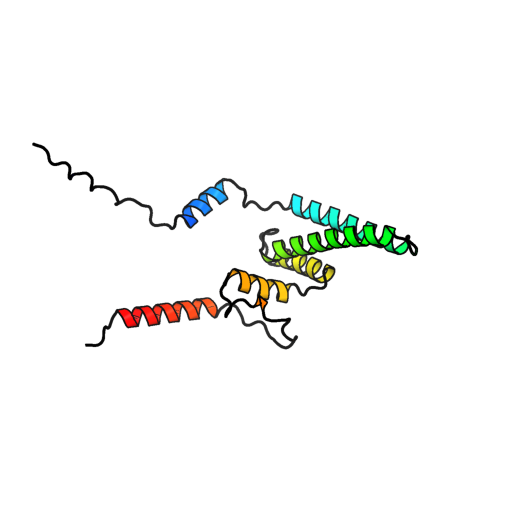 144 ? -7.893 -23.384 0.484 1.00 52.56 144 PRO A N 1
ATOM 1128 C CA . PRO A 1 144 ? -9.196 -22.750 0.243 1.00 52.56 144 PRO A CA 1
ATOM 1129 C C . PRO A 1 144 ? -10.390 -23.418 0.955 1.00 52.56 144 PRO A C 1
ATOM 1131 O O . PRO A 1 144 ? -11.468 -22.835 1.0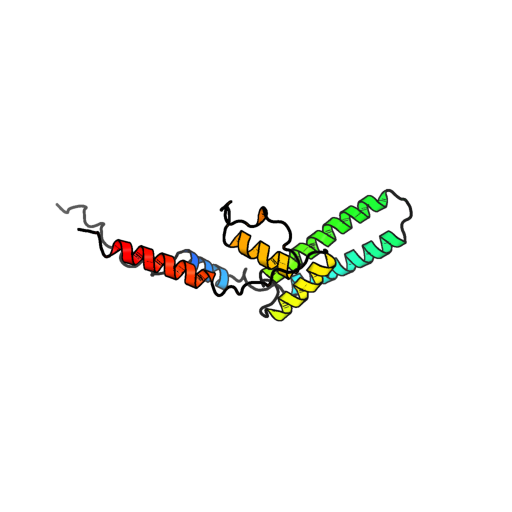07 1.00 52.56 144 PRO A O 1
ATOM 1134 N N . SER A 1 145 ? -10.219 -24.605 1.542 1.00 43.34 145 SER A N 1
ATOM 1135 C CA . SER A 1 145 ? -11.239 -25.316 2.318 1.00 43.34 145 SER A CA 1
ATOM 1136 C C . SER A 1 145 ? -11.393 -24.868 3.780 1.00 43.34 145 SER A C 1
ATOM 1138 O O . SER A 1 145 ? -12.286 -25.361 4.469 1.00 43.34 145 SER A O 1
ATOM 1140 N N . VAL A 1 146 ? -10.567 -23.947 4.293 1.00 47.91 146 VAL A N 1
ATOM 1141 C CA . VAL A 1 146 ? -10.678 -23.492 5.690 1.00 47.91 146 VAL A CA 1
ATOM 1142 C C . VAL A 1 146 ? -11.650 -22.318 5.805 1.00 47.91 146 VAL A C 1
ATOM 1144 O O . VAL A 1 146 ? -11.293 -21.154 5.624 1.00 47.91 146 VAL A O 1
ATOM 1147 N N . THR A 1 147 ? -12.893 -22.620 6.171 1.00 41.34 147 THR A N 1
ATOM 1148 C CA . THR A 1 147 ? -13.911 -21.620 6.509 1.00 41.34 147 THR A CA 1
ATOM 1149 C C . THR A 1 147 ? -13.451 -20.789 7.719 1.00 41.34 147 THR A C 1
ATOM 1151 O O . THR A 1 147 ? -13.092 -21.362 8.754 1.00 41.34 147 THR A O 1
ATOM 1154 N N . PRO A 1 148 ? -13.447 -19.443 7.663 1.00 46.88 148 PRO A N 1
ATOM 1155 C CA . PRO A 1 148 ? -13.040 -18.633 8.804 1.00 46.88 148 PRO A CA 1
ATOM 1156 C C . PRO A 1 148 ? -14.019 -18.821 9.970 1.00 46.88 148 PRO A C 1
ATOM 1158 O O . PRO A 1 148 ? -15.195 -18.465 9.887 1.00 46.88 148 PRO A O 1
ATOM 1161 N N . ARG A 1 149 ? -13.527 -19.365 11.091 1.00 48.28 149 ARG A N 1
ATOM 1162 C CA . ARG A 1 149 ? -14.315 -19.483 12.322 1.00 48.28 149 ARG A CA 1
ATOM 1163 C C . ARG A 1 149 ? -14.601 -18.079 12.875 1.00 48.28 149 ARG A C 1
ATOM 1165 O O . ARG A 1 149 ? -13.653 -17.313 13.073 1.00 48.28 149 ARG A O 1
ATOM 1172 N N . PRO A 1 150 ? -15.864 -17.715 13.160 1.00 48.25 150 PRO A N 1
ATOM 1173 C CA . PRO A 1 150 ? -16.184 -16.399 13.696 1.00 48.25 150 PRO A CA 1
ATOM 1174 C C . PRO A 1 150 ? -15.503 -16.177 15.055 1.00 48.25 150 PRO A C 1
ATOM 1176 O O . PRO A 1 150 ? -15.568 -17.028 15.946 1.00 48.25 150 PRO A O 1
ATOM 1179 N N . LEU A 1 151 ? -14.907 -14.991 15.228 1.00 51.34 151 LEU A N 1
ATOM 1180 C CA . LEU A 1 151 ? -14.161 -14.505 16.408 1.00 51.34 151 LEU A CA 1
ATOM 1181 C C . LEU A 1 151 ? -14.977 -14.425 17.721 1.00 51.34 151 LEU A C 1
ATOM 1183 O O . LEU A 1 151 ? -14.546 -13.813 18.691 1.00 51.34 151 LEU A O 1
ATOM 1187 N N . ARG A 1 152 ? -16.157 -15.046 17.792 1.00 46.56 152 ARG A N 1
ATOM 1188 C CA . ARG A 1 152 ? -17.011 -15.065 18.991 1.00 46.56 152 ARG A CA 1
ATOM 1189 C C . ARG A 1 152 ? -16.485 -15.991 20.095 1.00 46.56 152 ARG A C 1
ATOM 1191 O O . ARG A 1 152 ? -16.965 -15.926 21.219 1.00 46.56 152 ARG A O 1
ATOM 1198 N N . HIS A 1 153 ? -15.508 -16.845 19.788 1.00 52.91 153 HIS A N 1
ATOM 1199 C CA . HIS A 1 153 ? -15.075 -17.908 20.697 1.00 52.91 153 HIS A CA 1
ATOM 1200 C C . HIS A 1 153 ? -13.901 -17.538 21.611 1.00 52.91 153 HIS A C 1
ATOM 1202 O O . HIS A 1 153 ? -13.798 -18.126 22.682 1.00 52.91 153 HIS A O 1
ATOM 1208 N N . SER A 1 154 ? -13.056 -16.563 21.259 1.00 57.22 154 SER A N 1
ATOM 1209 C CA . SER A 1 154 ? -11.852 -16.275 22.056 1.00 57.22 154 SER A CA 1
ATOM 1210 C C . SER A 1 154 ? -12.172 -15.604 23.396 1.00 57.22 154 SER A C 1
ATOM 1212 O O . SER A 1 154 ? -11.667 -16.037 24.425 1.00 57.22 154 SER A O 1
ATOM 1214 N N . TYR A 1 155 ? -13.088 -14.629 23.428 1.00 47.94 155 TYR A N 1
ATOM 1215 C CA . TYR A 1 155 ? -13.476 -13.976 24.688 1.00 47.94 155 TYR A CA 1
ATOM 1216 C C . TYR A 1 155 ? -14.225 -14.917 25.636 1.00 47.94 155 TYR A C 1
ATOM 1218 O O . TYR A 1 155 ? -13.938 -14.941 26.826 1.00 47.94 155 TYR A O 1
ATOM 1226 N N . ALA A 1 156 ? -15.146 -15.736 25.118 1.00 57.25 156 ALA A N 1
ATOM 1227 C CA . ALA A 1 156 ? -15.889 -16.692 25.939 1.00 57.25 156 ALA A CA 1
ATOM 1228 C C . ALA A 1 156 ? -14.981 -17.783 26.531 1.00 57.25 156 ALA A C 1
ATOM 1230 O O . ALA A 1 156 ? -15.243 -18.282 27.619 1.00 57.25 156 ALA A O 1
ATOM 1231 N N . GLN A 1 157 ? -13.914 -18.159 25.824 1.00 62.88 157 GLN A N 1
ATOM 1232 C CA . GLN A 1 157 ? -12.976 -19.178 26.283 1.00 62.88 157 GLN A CA 1
ATOM 1233 C C . GLN A 1 157 ? -12.024 -18.635 27.356 1.00 62.88 157 GLN A C 1
ATOM 1235 O O . GLN A 1 157 ? -11.828 -19.307 28.362 1.00 62.88 157 GLN A O 1
ATOM 1240 N N . VAL A 1 158 ? -11.546 -17.394 27.212 1.00 66.75 158 VAL A N 1
ATOM 1241 C CA . VAL A 1 158 ? -10.765 -16.702 28.254 1.00 66.75 158 VAL A CA 1
ATOM 1242 C C . VAL A 1 158 ? -11.615 -16.433 29.499 1.00 66.75 158 VAL A C 1
ATOM 1244 O O . VAL A 1 158 ? -11.167 -16.689 30.610 1.00 66.75 158 VAL A O 1
ATOM 1247 N N . LEU A 1 159 ? -12.865 -15.985 29.335 1.00 64.06 159 LEU A N 1
ATOM 1248 C CA . LEU A 1 159 ? -13.762 -15.737 30.469 1.00 64.06 159 LEU A CA 1
ATOM 1249 C C . LEU A 1 159 ? -14.128 -17.017 31.225 1.00 64.06 159 LEU A C 1
ATOM 1251 O O . LEU A 1 159 ? -14.208 -16.978 32.448 1.00 64.06 159 LEU A O 1
ATOM 1255 N N . ARG A 1 160 ? -14.303 -18.148 30.530 1.00 71.56 160 ARG A N 1
ATOM 1256 C CA . ARG A 1 160 ? -14.476 -19.452 31.188 1.00 71.56 160 ARG A CA 1
ATOM 1257 C C . ARG A 1 160 ? -13.232 -19.854 31.968 1.00 71.56 160 ARG A C 1
ATOM 1259 O O . ARG A 1 160 ? -13.348 -20.194 33.131 1.00 71.56 160 ARG A O 1
ATOM 1266 N N . HIS A 1 161 ? -12.047 -19.699 31.382 1.00 68.44 161 HIS A N 1
ATOM 1267 C CA . HIS A 1 161 ? -10.803 -20.047 32.067 1.00 68.44 161 HIS A CA 1
ATOM 1268 C C . HIS A 1 161 ? -10.556 -19.192 33.320 1.00 68.44 161 HIS A C 1
ATOM 1270 O O . HIS A 1 161 ? -10.128 -19.703 34.350 1.00 68.44 161 HIS A O 1
ATOM 1276 N N . LEU A 1 162 ? -10.888 -17.899 33.262 1.00 65.25 162 LEU A N 1
ATOM 1277 C CA . LEU A 1 162 ? -10.811 -16.999 34.415 1.00 65.25 162 LEU A CA 1
ATOM 1278 C C . LEU A 1 162 ? -11.891 -17.290 35.467 1.00 65.25 162 LEU A C 1
ATOM 1280 O O . LEU A 1 162 ? -11.633 -17.130 36.659 1.00 65.25 162 LEU A O 1
ATOM 1284 N N . HIS A 1 163 ? -13.084 -17.722 35.049 1.00 77.56 163 HIS A N 1
ATOM 1285 C CA . HIS A 1 163 ? -14.130 -18.172 35.964 1.00 77.56 163 HIS A CA 1
ATOM 1286 C C . HIS A 1 163 ? -13.695 -19.441 36.705 1.00 77.56 163 HIS A C 1
ATOM 1288 O O . HIS A 1 163 ? -13.727 -19.453 37.932 1.00 77.56 163 HIS A O 1
ATOM 1294 N N . ASP A 1 164 ? -13.194 -20.438 35.972 1.00 72.38 164 ASP A N 1
ATOM 1295 C CA . ASP A 1 164 ? -12.752 -21.729 36.504 1.00 72.38 164 ASP A CA 1
ATOM 1296 C C . ASP A 1 164 ? -11.558 -21.564 37.466 1.00 72.38 164 ASP A C 1
ATOM 1298 O O . ASP A 1 164 ? -11.562 -22.101 38.580 1.00 72.38 164 ASP A O 1
ATOM 1302 N N . ALA A 1 165 ? -10.578 -20.731 37.092 1.00 67.06 165 ALA A N 1
ATOM 1303 C CA . ALA A 1 165 ? -9.452 -20.364 37.953 1.00 67.06 165 ALA A CA 1
ATOM 1304 C C . ALA A 1 165 ? -9.904 -19.589 39.206 1.00 67.06 165 ALA A C 1
ATOM 1306 O O . ALA A 1 165 ? -9.374 -19.791 40.298 1.00 67.06 165 ALA A O 1
ATOM 1307 N N . GLY A 1 166 ? -10.921 -18.732 39.075 1.00 61.66 166 GLY A N 1
ATOM 1308 C CA . GLY A 1 166 ? -11.519 -18.006 40.195 1.00 61.66 166 GLY A CA 1
ATOM 1309 C C . GLY A 1 166 ? -12.310 -18.900 41.157 1.00 61.66 166 GLY A C 1
ATOM 1310 O O . GLY A 1 166 ? -12.303 -18.646 42.362 1.00 61.66 166 GLY A O 1
ATOM 1311 N N . THR A 1 167 ? -12.968 -19.954 40.665 1.00 65.12 167 THR A N 1
ATOM 1312 C CA . THR A 1 167 ? -13.649 -20.958 41.503 1.00 65.12 167 THR A CA 1
ATOM 1313 C C . THR A 1 167 ? -12.671 -21.847 42.263 1.00 65.12 167 THR A C 1
ATOM 1315 O O . THR A 1 167 ? -12.908 -22.123 43.439 1.00 65.12 167 THR A O 1
ATOM 1318 N N . ALA A 1 168 ? -11.542 -22.221 41.651 1.00 57.22 168 ALA A N 1
ATOM 1319 C CA . ALA A 1 168 ? -10.500 -23.016 42.306 1.00 57.22 168 ALA A CA 1
ATOM 1320 C C . ALA A 1 168 ? -9.876 -22.297 43.520 1.00 57.22 168 ALA A C 1
ATOM 1322 O O . ALA A 1 168 ? -9.507 -22.935 44.501 1.00 57.22 168 ALA A O 1
ATOM 1323 N N . LEU A 1 169 ? -9.823 -20.961 43.498 1.00 56.47 169 LEU A N 1
ATOM 1324 C CA . LEU A 1 169 ? -9.292 -20.146 44.598 1.00 56.47 169 LEU A CA 1
ATOM 1325 C C . LEU A 1 169 ? -10.306 -19.871 45.728 1.00 56.47 169 LEU A C 1
ATOM 1327 O O . LEU A 1 169 ? -9.919 -19.352 46.772 1.00 56.47 169 LEU A O 1
ATOM 1331 N N . ARG A 1 170 ? -11.597 -20.194 45.548 1.00 62.00 170 ARG A N 1
ATOM 1332 C CA . ARG A 1 170 ? -12.653 -19.968 46.562 1.00 62.00 170 ARG A CA 1
ATOM 1333 C C . ARG A 1 170 ? -12.936 -21.177 47.450 1.00 62.00 170 ARG A C 1
ATOM 1335 O O . ARG A 1 170 ? -13.519 -21.006 48.518 1.00 62.00 170 ARG A O 1
ATOM 1342 N N . HIS A 1 171 ? -12.510 -22.366 47.040 1.00 60.09 171 HIS A N 1
ATOM 1343 C CA . HIS A 1 171 ? -12.647 -23.588 47.824 1.00 60.09 171 HIS A CA 1
ATOM 1344 C C . HIS A 1 171 ? -11.295 -24.296 47.928 1.00 60.09 171 HIS A C 1
ATOM 1346 O O . HIS A 1 171 ? -11.050 -25.245 47.183 1.00 60.09 171 HIS A O 1
ATOM 1352 N N . PRO A 1 172 ? -10.402 -23.859 48.837 1.00 51.72 172 PRO A N 1
ATOM 1353 C CA . PRO A 1 172 ? -9.267 -24.690 49.202 1.00 51.72 172 PRO A CA 1
ATOM 1354 C C . PRO A 1 172 ? -9.817 -25.988 49.805 1.00 51.72 172 PRO A C 1
ATOM 1356 O O . PRO A 1 172 ? -10.609 -25.957 50.752 1.00 51.72 172 PRO A O 1
ATOM 1359 N N . ALA A 1 173 ? -9.459 -27.119 49.196 1.00 57.28 173 ALA A N 1
ATOM 1360 C CA . ALA A 1 173 ? -9.759 -28.440 49.727 1.00 57.28 173 ALA A CA 1
ATOM 1361 C C . ALA A 1 173 ? -9.271 -28.520 51.185 1.00 57.28 173 ALA A C 1
ATOM 1363 O O . ALA A 1 173 ? -8.160 -28.081 51.487 1.00 57.28 173 ALA A O 1
ATOM 1364 N N . ARG A 1 174 ? -10.149 -29.003 52.071 1.00 49.38 174 ARG A N 1
ATOM 1365 C CA . ARG A 1 174 ? -9.824 -29.325 53.466 1.00 49.38 174 ARG A CA 1
ATOM 1366 C C . ARG A 1 174 ? -8.824 -30.468 53.543 1.00 49.38 174 ARG A C 1
ATOM 1368 O O . ARG A 1 174 ? -8.946 -31.385 52.702 1.00 49.38 174 ARG A O 1
#

Sequence (174 aa):
MTSPHDVLTNTADRPRGSDFARLTKELKAAGPLNRRRGCYLLRMAVNALLLGAIAVTLVMLDDSWWQLVTAAVLAVASTQLAFIGHDAGHRQIFRSHRHNNIVGYLHGSLTGISYQWWVAKHNRHHANPDHEDHDPVSRSMPSPSVTPRPLRHSYAQVLRHLHDAGTALRHPAR

Radius of gyration: 25.72 Å; chains: 1; bounding box: 38×45×96 Å

pLDDT: mean 79.2, std 19.27, range [39.56, 98.25]

Organism: NCBI:txid65499

InterPro domains:
  IPR005804 Fatty acid desaturase domain [PF00487] (64-166)
  IPR012171 Fatty acid desaturase [PTHR19353] (18-142)

Secondary structure (DSSP, 8-state):
---TT----------SS-HHHHHHHHHHHH-TTS--HHHHHHHHHHHHHHHHHHHHHHHH--S-THHHHHHHHHHHHHHHHHHHHHHHHTT-S-SSHHHHHHHHHHHHHHHT--HHHHHHHHHHHHHSTT-TTT-GGG--PPPTT-PPPPTTHHHHHHHHHHHHHHHHTT----

Foldseek 3Di:
DDDPPPPPDDPPDDPPDDVVVVVVVVCVVVCPLPAPQVVLVVLVVVLVVLVVVLVVCVVPDDPDPCVVVSVVSVVVSLVSLVVLLVCLLVVRHDPDVVVSVVSNCVSCVVNVHDSVQCSVLVVQCVVDPPDPVRRCPVPDGDDPPDDDDDPPPPVVVVVVVVVVVVVCVVDDDD